Protein AF-A0A2V7V0M0-F1 (afdb_monomer)

Sequence (83 aa):
MNRKLIRPDLAEVKEQFHGTAKMYRQRKPIPPEQTSAESFYYLKQMSNKTRMVIVLKDGEEIRGTIEWYDKSALKVHRASDPN

Radius of gyration: 24.84 Å; Cα contacts (8 Å, |Δi|>4): 58; chains: 1; bounding box: 35×59×54 Å

Foldseek 3Di:
DDDDDDDDDVVVVVVVPPVPVVPPPPPPPDQPPCPCVVVVVLVVQQVVQP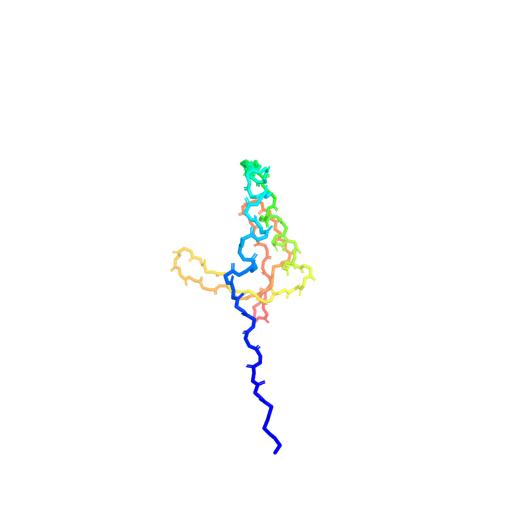WDWDQDPVRDTDTAGFPDDDPPDTDGDGPPDDD

Structure (mmCIF, N/CA/C/O backbone):
data_AF-A0A2V7V0M0-F1
#
_entry.id   AF-A0A2V7V0M0-F1
#
loop_
_atom_site.group_PDB
_atom_site.id
_atom_site.type_symbol
_atom_site.label_atom_id
_atom_site.label_alt_id
_atom_site.label_comp_id
_atom_site.label_asym_id
_atom_site.label_entity_id
_atom_site.label_seq_id
_atom_site.pdbx_PDB_ins_code
_atom_site.Cartn_x
_atom_site.Cartn_y
_atom_site.Cartn_z
_atom_site.occupancy
_atom_site.B_iso_or_equiv
_atom_site.auth_seq_id
_atom_site.auth_comp_id
_atom_site.auth_asym_id
_atom_site.auth_atom_id
_atom_site.pdbx_PDB_model_num
ATOM 1 N N . MET A 1 1 ? -2.670 -51.822 28.147 1.00 42.28 1 MET A N 1
ATOM 2 C CA . MET A 1 1 ? -2.582 -50.618 29.006 1.00 42.28 1 MET A CA 1
ATOM 3 C C . MET A 1 1 ? -3.583 -49.599 28.466 1.00 42.28 1 MET A C 1
ATOM 5 O O . MET A 1 1 ? -3.268 -48.878 27.531 1.00 42.28 1 MET A O 1
ATOM 9 N N . ASN A 1 2 ? -4.820 -49.611 28.973 1.00 42.66 2 ASN A N 1
ATOM 10 C CA . ASN A 1 2 ? -5.933 -48.831 28.414 1.00 42.66 2 ASN A CA 1
ATOM 11 C C . ASN A 1 2 ? -6.103 -47.533 29.208 1.00 42.66 2 ASN A C 1
ATOM 13 O O . ASN A 1 2 ? -6.557 -47.568 30.350 1.00 42.66 2 ASN A O 1
ATOM 17 N N . ARG A 1 3 ? -5.745 -46.388 28.620 1.00 58.16 3 ARG A N 1
ATOM 18 C CA . ARG A 1 3 ? -5.985 -45.072 29.228 1.00 58.16 3 ARG A CA 1
ATOM 19 C C . ARG A 1 3 ? -7.357 -44.585 28.763 1.00 58.16 3 ARG A C 1
ATOM 21 O O . ARG A 1 3 ? -7.498 -44.129 27.634 1.00 58.16 3 ARG A O 1
ATOM 28 N N . LYS A 1 4 ? -8.385 -44.746 29.602 1.00 58.84 4 LYS A N 1
ATOM 29 C CA . LYS A 1 4 ? -9.714 -44.177 29.332 1.00 58.84 4 LYS A CA 1
ATOM 30 C C . LYS A 1 4 ? -9.624 -42.651 29.416 1.00 58.84 4 LYS A C 1
ATOM 32 O O . LYS A 1 4 ? -9.044 -42.117 30.358 1.00 58.84 4 LYS A O 1
ATOM 37 N N . LEU A 1 5 ? -10.186 -41.970 28.420 1.00 61.91 5 LEU A N 1
ATOM 38 C CA . LEU A 1 5 ? -10.302 -40.516 28.381 1.00 61.91 5 LEU A CA 1
ATOM 39 C C . LEU A 1 5 ? -11.267 -40.079 29.496 1.00 61.91 5 LEU A C 1
ATOM 41 O O . LEU A 1 5 ? -12.448 -40.424 29.448 1.00 61.91 5 LEU A O 1
ATOM 45 N N . ILE A 1 6 ? -10.774 -39.365 30.507 1.00 66.94 6 ILE A N 1
ATOM 46 C CA . ILE A 1 6 ? -11.625 -38.770 31.543 1.00 66.94 6 ILE A CA 1
ATOM 47 C C . ILE A 1 6 ? -12.357 -37.599 30.885 1.00 66.94 6 ILE A C 1
ATOM 49 O O . ILE A 1 6 ? -11.714 -36.668 30.404 1.00 66.94 6 ILE A O 1
ATOM 53 N N . ARG A 1 7 ? -13.689 -37.663 30.818 1.00 60.28 7 ARG A N 1
ATOM 54 C CA . ARG A 1 7 ? -14.542 -36.536 30.425 1.00 60.28 7 ARG A CA 1
ATOM 55 C C . ARG A 1 7 ? -15.160 -35.979 31.705 1.00 60.28 7 ARG A C 1
ATOM 57 O O . ARG A 1 7 ? -16.091 -36.605 32.206 1.00 60.28 7 ARG A O 1
ATOM 64 N N . PRO A 1 8 ? -14.633 -34.881 32.270 1.00 64.81 8 PRO A N 1
ATOM 65 C CA . PRO A 1 8 ? -15.346 -34.164 33.317 1.00 64.81 8 PRO A CA 1
ATOM 66 C C . PRO A 1 8 ? -16.722 -33.767 32.777 1.00 64.81 8 PRO A C 1
ATOM 68 O O . PRO A 1 8 ? -16.829 -33.370 31.611 1.00 64.81 8 PRO A O 1
ATOM 71 N N . ASP A 1 9 ? -17.763 -33.916 33.590 1.00 59.03 9 ASP A N 1
ATOM 72 C CA . ASP A 1 9 ? -19.107 -33.510 33.203 1.00 59.03 9 ASP A CA 1
ATOM 73 C C . ASP A 1 9 ? -19.135 -31.985 33.015 1.00 59.03 9 ASP A C 1
ATOM 75 O O . ASP A 1 9 ? -18.851 -31.213 33.932 1.00 59.03 9 ASP A O 1
ATOM 79 N N . LEU A 1 10 ? -19.428 -31.530 31.793 1.00 58.69 10 LEU A N 1
ATOM 80 C CA . LEU A 1 10 ? -19.469 -30.101 31.467 1.00 58.69 10 LEU A CA 1
ATOM 81 C C . LEU A 1 10 ? -20.624 -29.370 32.173 1.00 58.69 10 LEU A C 1
ATOM 83 O O . LEU A 1 10 ? -20.649 -28.135 32.162 1.00 58.69 10 LEU A O 1
ATOM 87 N N . ALA A 1 11 ? -21.570 -30.100 32.771 1.00 59.69 11 ALA A N 1
ATOM 88 C CA . ALA A 1 11 ? -22.681 -29.518 33.512 1.00 59.69 11 ALA A CA 1
ATOM 89 C C . ALA A 1 11 ? -22.217 -28.789 34.788 1.00 59.69 11 ALA A C 1
ATOM 91 O O . ALA A 1 11 ? -22.629 -27.649 35.005 1.00 59.69 11 ALA A O 1
ATOM 92 N N . GLU A 1 12 ? -21.295 -29.375 35.562 1.00 58.97 12 GLU A N 1
ATOM 93 C CA . GLU A 1 12 ? -20.797 -28.785 36.818 1.00 58.97 12 GLU A CA 1
ATOM 94 C C . GLU A 1 12 ? -19.977 -27.510 36.576 1.00 58.97 12 GLU A C 1
ATOM 96 O O . GLU A 1 12 ? -20.113 -26.516 37.292 1.00 58.97 12 GLU A O 1
ATOM 101 N N . VAL A 1 13 ? -19.178 -27.485 35.502 1.00 58.97 13 VAL A N 1
ATOM 102 C CA . VAL A 1 13 ? -18.389 -26.298 35.134 1.00 58.97 13 VAL A CA 1
ATOM 103 C C . VAL A 1 13 ? -19.316 -25.134 34.785 1.00 58.97 13 VAL A C 1
ATOM 105 O O . VAL A 1 13 ? -19.049 -23.994 35.152 1.00 58.97 13 VAL A O 1
ATOM 108 N N . LYS A 1 14 ? -20.437 -25.397 34.108 1.00 56.16 14 LYS A N 1
ATOM 109 C CA . LYS A 1 14 ? -21.359 -24.345 33.669 1.00 56.16 14 LYS A CA 1
ATOM 110 C C . LYS A 1 14 ? -22.062 -23.651 34.844 1.00 56.16 14 LYS A C 1
ATOM 112 O O . LYS A 1 14 ? -22.271 -22.439 34.780 1.00 56.16 14 LYS A O 1
ATOM 117 N N . GLU A 1 15 ? -22.370 -24.368 35.924 1.00 58.59 15 GLU A N 1
ATOM 118 C CA . GLU A 1 15 ? -23.009 -23.784 37.112 1.00 58.59 15 GLU A CA 1
ATOM 119 C C . GLU A 1 15 ? -22.097 -22.804 37.862 1.00 58.59 15 GLU A C 1
ATOM 121 O O . GLU A 1 15 ? -22.553 -21.743 38.296 1.00 58.59 15 GLU A O 1
ATOM 126 N N . GLN A 1 16 ? -20.791 -23.078 37.921 1.00 54.25 16 GLN A N 1
ATOM 127 C CA . GLN A 1 16 ? -19.833 -22.236 38.643 1.00 54.25 16 GLN A CA 1
ATOM 128 C C . GLN A 1 16 ? -19.606 -20.861 37.978 1.00 54.25 16 GLN A C 1
ATOM 130 O O . GLN A 1 16 ? -19.256 -19.890 38.650 1.00 54.25 16 GLN A O 1
ATOM 135 N N . PHE A 1 17 ? -19.874 -20.735 36.672 1.00 54.19 17 PHE A N 1
ATOM 136 C CA . PHE A 1 17 ? -19.748 -19.476 35.920 1.00 54.19 17 PHE A CA 1
ATOM 137 C C . PHE A 1 17 ? -21.054 -18.669 35.807 1.00 54.19 17 PHE A C 1
ATOM 139 O O . PHE A 1 17 ? -21.045 -17.540 35.306 1.00 54.19 17 PHE A O 1
ATOM 146 N N . HIS A 1 18 ? -22.189 -19.189 36.283 1.00 53.56 18 HIS A N 1
ATOM 147 C CA . HIS A 1 18 ? -23.475 -18.484 36.192 1.00 53.56 18 HIS A CA 1
ATOM 148 C C . HIS A 1 18 ? -23.646 -17.354 37.229 1.00 53.56 18 HIS A C 1
ATOM 150 O O . HIS A 1 18 ? -24.491 -16.477 37.034 1.00 53.56 18 HIS A O 1
ATOM 156 N N . GLY A 1 19 ? -22.816 -17.305 38.278 1.00 49.09 19 GLY A N 1
ATOM 157 C CA . GLY A 1 19 ? -22.854 -16.252 39.305 1.00 49.09 19 GLY A CA 1
ATOM 158 C C . GLY A 1 19 ? -22.232 -14.909 38.894 1.00 49.09 19 GLY A C 1
ATOM 159 O O . GLY A 1 19 ? -22.561 -13.878 39.474 1.00 49.09 19 GLY A O 1
ATOM 160 N N . THR A 1 20 ? -21.369 -14.881 37.873 1.00 51.72 20 THR A N 1
ATOM 161 C CA . THR A 1 20 ? -20.588 -13.684 37.486 1.00 51.72 20 THR A CA 1
ATOM 162 C C . THR A 1 20 ? -20.909 -13.161 36.080 1.00 51.72 20 THR A C 1
ATOM 164 O O . THR A 1 20 ? -20.559 -12.030 35.733 1.00 51.72 20 THR A O 1
ATOM 167 N N . ALA A 1 21 ? -21.660 -13.924 35.277 1.00 51.16 21 ALA A N 1
ATOM 168 C CA . ALA A 1 21 ? -21.978 -13.595 33.883 1.00 51.16 21 ALA A CA 1
ATOM 169 C C . ALA A 1 21 ? -22.898 -12.368 33.690 1.00 51.16 21 ALA A C 1
ATOM 171 O O . ALA A 1 21 ? -23.065 -11.894 32.563 1.00 51.16 21 ALA A O 1
ATOM 172 N N . LYS A 1 22 ? -23.496 -11.822 34.760 1.00 50.00 22 LYS A N 1
ATOM 173 C CA . LYS A 1 22 ? -24.343 -10.617 34.676 1.00 50.00 22 LYS A CA 1
ATOM 174 C C . LYS A 1 22 ? -23.562 -9.298 34.715 1.00 50.00 22 LYS A C 1
ATOM 176 O O . LYS A 1 22 ? -24.106 -8.294 34.269 1.00 50.00 22 LYS A O 1
ATOM 181 N N . MET A 1 23 ? -22.307 -9.281 35.180 1.00 48.59 23 MET A N 1
ATOM 182 C CA . MET A 1 23 ? -21.565 -8.023 35.390 1.00 48.59 23 MET A CA 1
ATOM 183 C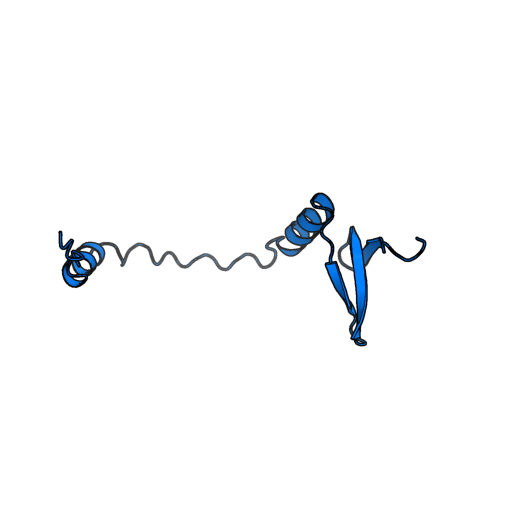 C . MET A 1 23 ? -20.636 -7.631 34.225 1.00 48.59 23 MET A C 1
ATOM 185 O O . MET A 1 23 ? -20.272 -6.467 34.093 1.00 48.59 23 MET A O 1
ATOM 189 N N . TYR A 1 24 ? -20.316 -8.567 33.323 1.00 48.12 24 TYR A N 1
ATOM 190 C CA . TYR A 1 24 ? -19.391 -8.338 32.201 1.00 48.12 24 TYR A CA 1
ATOM 191 C C . TYR A 1 24 ? -20.061 -8.183 30.832 1.00 48.12 24 TYR A C 1
ATOM 193 O O . TYR A 1 24 ? -19.381 -8.161 29.809 1.00 48.12 24 TYR A O 1
ATOM 201 N N . ARG A 1 25 ? -21.378 -7.939 30.780 1.00 53.00 25 ARG A N 1
ATOM 202 C CA . ARG A 1 25 ? -21.983 -7.265 29.615 1.00 53.00 25 ARG A CA 1
ATOM 203 C C . ARG A 1 25 ? -21.690 -5.761 29.665 1.00 53.00 25 ARG A C 1
ATOM 205 O O . ARG A 1 25 ? -22.575 -4.936 29.465 1.00 53.00 25 ARG A O 1
ATOM 212 N N . GLN A 1 26 ? -20.433 -5.411 29.931 1.00 59.41 26 GLN A N 1
ATOM 213 C CA . GLN A 1 26 ? -19.875 -4.132 29.527 1.00 59.41 26 GLN A CA 1
ATOM 214 C C . GLN A 1 26 ? -20.074 -4.093 28.014 1.00 59.41 26 GLN A C 1
ATOM 216 O O . GLN A 1 26 ? -19.446 -4.855 27.276 1.00 59.41 26 GLN A O 1
ATOM 221 N N . ARG A 1 27 ? -21.062 -3.313 27.563 1.00 60.31 27 ARG A N 1
ATOM 222 C CA . ARG A 1 27 ? -21.298 -3.073 26.141 1.00 60.31 27 ARG A CA 1
ATOM 223 C C . ARG A 1 27 ? -19.955 -2.605 25.608 1.00 60.31 27 ARG A C 1
ATOM 225 O O . ARG A 1 27 ? -19.482 -1.559 26.044 1.00 60.31 27 ARG A O 1
ATOM 232 N N . LYS A 1 28 ? -19.312 -3.416 24.760 1.00 63.03 28 LYS A N 1
ATOM 233 C CA . LYS A 1 28 ? -18.073 -2.999 24.106 1.00 63.03 28 LYS A CA 1
ATOM 234 C C . LYS A 1 28 ? -18.379 -1.625 23.509 1.00 63.03 28 LYS A C 1
ATOM 236 O O . LYS A 1 28 ? -19.373 -1.537 22.778 1.00 63.03 28 LYS A O 1
ATOM 241 N N . PRO A 1 29 ? -17.648 -0.565 23.898 1.00 70.38 29 PRO A N 1
ATOM 242 C CA . PRO A 1 29 ? -17.890 0.750 23.338 1.00 70.38 29 PRO A CA 1
ATOM 243 C C . PRO A 1 29 ? -17.854 0.606 21.821 1.00 70.38 29 PRO A C 1
ATOM 245 O O . PRO A 1 29 ? -17.053 -0.173 21.293 1.00 70.38 29 PRO A O 1
ATOM 248 N N . ILE A 1 30 ? -18.789 1.277 21.148 1.00 71.00 30 ILE A N 1
ATOM 249 C CA . ILE A 1 30 ? -18.838 1.288 19.688 1.00 71.00 30 ILE A CA 1
ATOM 250 C C . ILE A 1 30 ? -17.430 1.691 19.237 1.00 71.00 30 ILE A C 1
ATOM 252 O O . ILE A 1 30 ? -16.940 2.716 19.723 1.00 71.00 30 ILE A O 1
ATOM 256 N N . PRO A 1 31 ? -16.741 0.868 18.421 1.00 70.88 31 PRO A N 1
ATOM 257 C CA . PRO A 1 31 ? -15.413 1.215 17.956 1.00 70.88 31 PRO A CA 1
ATOM 258 C C . PRO A 1 31 ? -15.459 2.622 17.361 1.00 70.88 31 PRO A C 1
ATOM 260 O O . PRO A 1 31 ? -16.427 2.937 16.662 1.00 70.88 31 PRO A O 1
ATOM 263 N N . PRO A 1 32 ? -14.472 3.479 17.665 1.00 75.12 32 PRO A N 1
ATOM 264 C CA . PRO A 1 32 ? -14.429 4.805 17.073 1.00 75.12 32 PRO A CA 1
ATOM 265 C C . PRO A 1 32 ? -14.502 4.671 15.553 1.00 75.12 32 PRO A C 1
ATOM 267 O O . PRO A 1 32 ? -13.939 3.735 14.987 1.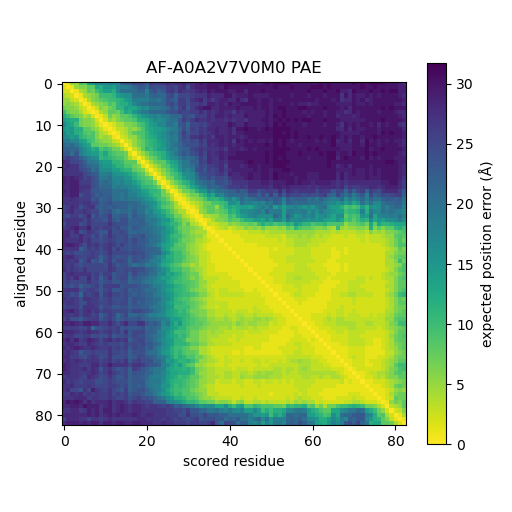00 75.12 32 PRO A O 1
ATOM 270 N N . GLU A 1 33 ? -15.185 5.608 14.895 1.00 70.06 33 GLU A N 1
ATOM 271 C CA . GLU A 1 33 ? -15.337 5.599 13.433 1.00 70.06 33 GLU A CA 1
ATOM 272 C C . GLU A 1 3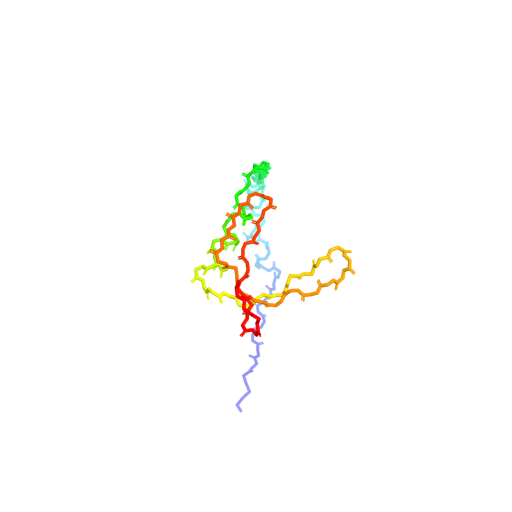3 ? -13.970 5.529 12.726 1.00 70.06 33 GLU A C 1
ATOM 274 O O . GLU A 1 33 ? -13.820 4.879 11.694 1.00 70.06 33 GLU A O 1
ATOM 279 N N . GLN A 1 34 ? -12.937 6.106 13.351 1.00 76.12 34 GLN A N 1
ATOM 280 C CA . GLN A 1 34 ? -11.543 5.974 12.942 1.00 76.12 34 GLN A CA 1
ATOM 281 C C . GLN A 1 34 ? -10.785 5.035 13.887 1.00 76.12 34 GLN A C 1
ATOM 283 O O . GLN A 1 34 ? -10.415 5.403 15.000 1.00 76.12 34 GLN A O 1
ATOM 288 N N . THR A 1 35 ? -10.521 3.813 13.424 1.00 83.00 35 THR A N 1
ATOM 289 C CA . THR A 1 35 ? -9.745 2.801 14.167 1.00 83.00 35 THR A CA 1
ATOM 290 C C . THR A 1 35 ? -8.271 2.734 13.750 1.00 83.00 35 THR A C 1
ATOM 292 O O . THR A 1 35 ? -7.518 1.930 14.297 1.00 83.00 35 THR A O 1
ATOM 295 N N . SER A 1 36 ? -7.849 3.533 12.760 1.00 86.50 36 SER A N 1
ATOM 296 C CA . SER A 1 36 ? -6.514 3.500 12.126 1.00 86.50 36 SER A CA 1
ATOM 297 C C . SER A 1 36 ? -6.086 2.130 11.573 1.00 86.50 36 SER A C 1
ATOM 299 O O . SER A 1 36 ? -4.937 1.963 11.162 1.00 86.50 36 SER A O 1
ATOM 301 N N . ALA A 1 37 ? -6.992 1.146 11.533 1.00 88.44 37 ALA A N 1
ATOM 302 C CA . ALA A 1 37 ? -6.697 -0.236 11.161 1.00 88.44 37 ALA A CA 1
ATOM 303 C C . ALA A 1 37 ? -6.115 -0.352 9.745 1.00 88.44 37 ALA A C 1
ATOM 305 O O . ALA A 1 37 ? -5.205 -1.145 9.519 1.00 88.44 37 ALA A O 1
ATOM 306 N N . GLU A 1 38 ? -6.597 0.477 8.820 1.00 90.44 38 GLU A N 1
ATOM 307 C CA . GLU A 1 38 ? -6.092 0.557 7.451 1.00 90.44 38 GLU A CA 1
ATOM 308 C C . GLU A 1 38 ? -4.628 1.016 7.408 1.00 90.44 38 GLU A C 1
ATOM 310 O O . GLU A 1 38 ? -3.775 0.328 6.847 1.00 90.44 38 GLU A O 1
ATOM 315 N N . SER A 1 39 ? -4.305 2.118 8.089 1.00 92.56 39 SER A N 1
ATOM 316 C CA . SER A 1 39 ? -2.931 2.620 8.182 1.00 92.56 39 SER A CA 1
ATOM 317 C C . SER A 1 39 ? -1.995 1.579 8.799 1.00 92.56 39 SER A C 1
ATOM 319 O O . SER A 1 39 ? -0.911 1.328 8.274 1.00 92.56 39 SER A O 1
ATOM 321 N N . PHE A 1 40 ? -2.420 0.916 9.881 1.00 93.50 40 PHE A N 1
ATOM 322 C CA . PHE A 1 40 ? -1.632 -0.149 10.509 1.00 93.50 40 PHE A CA 1
ATOM 323 C C . PHE A 1 40 ? -1.425 -1.349 9.586 1.00 93.50 40 PHE A C 1
ATOM 325 O O . PHE A 1 40 ? -0.337 -1.929 9.573 1.00 93.50 40 PHE A O 1
ATOM 332 N N . TYR A 1 41 ? -2.444 -1.720 8.811 1.00 94.81 41 TYR A N 1
ATOM 333 C CA . TYR A 1 41 ? -2.342 -2.800 7.841 1.00 94.81 41 TYR A CA 1
ATOM 334 C C . TYR A 1 41 ? -1.269 -2.489 6.795 1.00 94.81 41 TYR A C 1
ATOM 336 O O . TYR A 1 41 ? -0.326 -3.268 6.658 1.00 94.81 41 TYR A O 1
ATOM 344 N N . TYR A 1 42 ? -1.340 -1.334 6.126 1.00 95.56 42 TYR A N 1
ATOM 345 C CA . TYR A 1 42 ? -0.366 -0.976 5.090 1.00 95.56 42 TYR A CA 1
ATOM 346 C C . TYR A 1 42 ? 1.052 -0.827 5.634 1.00 95.56 42 TYR A C 1
ATOM 348 O O . TYR A 1 42 ? 1.977 -1.398 5.058 1.00 95.56 42 TYR A O 1
ATOM 356 N N . LEU A 1 43 ? 1.228 -0.157 6.777 1.00 95.62 43 LEU A N 1
ATOM 357 C CA . LEU A 1 43 ? 2.542 -0.028 7.417 1.00 95.62 43 LEU A CA 1
ATOM 358 C C . LEU A 1 43 ? 3.166 -1.396 7.715 1.00 95.62 43 LEU A C 1
ATOM 360 O O . LEU A 1 43 ? 4.357 -1.605 7.474 1.00 95.62 43 LEU A O 1
ATOM 364 N N . LYS A 1 44 ? 2.361 -2.359 8.180 1.00 96.69 44 LYS A N 1
ATOM 365 C CA . LYS A 1 44 ? 2.827 -3.726 8.431 1.00 96.69 44 LYS A CA 1
ATOM 366 C C . LYS A 1 44 ? 3.245 -4.434 7.141 1.00 96.69 44 LYS A C 1
ATOM 368 O O . LYS A 1 44 ? 4.276 -5.104 7.137 1.00 96.69 44 LYS A O 1
ATOM 373 N N . GLN A 1 45 ? 2.485 -4.282 6.054 1.00 96.62 45 GLN A N 1
ATOM 374 C CA . GLN A 1 45 ? 2.834 -4.912 4.775 1.00 96.62 45 GLN A CA 1
ATOM 375 C C . GLN A 1 45 ? 4.095 -4.311 4.145 1.00 96.62 45 GLN A C 1
ATOM 377 O O . GLN A 1 45 ? 4.920 -5.063 3.627 1.00 96.62 45 GLN A O 1
ATOM 382 N N . MET A 1 46 ? 4.291 -2.994 4.249 1.00 96.19 46 MET A N 1
ATOM 383 C CA . MET A 1 46 ? 5.524 -2.335 3.800 1.00 96.19 46 MET A CA 1
ATOM 384 C C . MET A 1 46 ? 6.740 -2.787 4.604 1.00 96.19 46 MET A C 1
ATOM 386 O O . MET A 1 46 ? 7.755 -3.169 4.027 1.00 96.19 46 MET A O 1
ATOM 390 N N . SER A 1 47 ? 6.635 -2.775 5.940 1.00 96.12 47 SER A N 1
ATOM 391 C CA . SER A 1 47 ? 7.736 -3.149 6.835 1.00 96.12 47 SER A CA 1
ATOM 392 C C . SER A 1 47 ? 8.195 -4.588 6.596 1.00 96.12 47 SER A C 1
ATOM 394 O O . SER A 1 47 ? 9.394 -4.849 6.519 1.00 96.12 47 SER A O 1
ATOM 396 N N . ASN A 1 48 ? 7.246 -5.503 6.386 1.00 97.12 48 ASN A N 1
ATOM 397 C CA . ASN A 1 48 ? 7.531 -6.904 6.084 1.00 97.12 48 ASN A CA 1
ATOM 398 C C . ASN A 1 48 ? 7.896 -7.159 4.615 1.00 97.12 48 ASN A C 1
ATOM 400 O O . ASN A 1 48 ? 8.205 -8.296 4.259 1.00 97.12 48 ASN A O 1
ATOM 404 N N . LYS A 1 49 ? 7.824 -6.137 3.751 1.00 95.06 49 LYS A N 1
ATOM 405 C CA . LYS A 1 49 ? 7.937 -6.266 2.292 1.00 95.06 49 LYS A CA 1
ATOM 406 C C . LYS A 1 49 ? 7.050 -7.386 1.732 1.00 95.06 49 LYS A C 1
ATOM 408 O O . LYS A 1 49 ? 7.453 -8.136 0.840 1.00 95.06 49 LYS A O 1
ATOM 413 N N . THR A 1 50 ? 5.837 -7.512 2.266 1.00 96.19 50 THR A N 1
ATOM 414 C CA . THR A 1 50 ? 4.917 -8.597 1.919 1.00 96.19 50 THR A CA 1
ATOM 415 C C . THR A 1 50 ? 4.588 -8.555 0.430 1.00 96.19 50 THR A C 1
ATOM 417 O O . THR A 1 50 ? 4.216 -7.510 -0.104 1.00 96.19 50 THR A O 1
ATOM 420 N N . ARG A 1 51 ? 4.707 -9.701 -0.248 1.00 94.94 51 ARG A N 1
ATOM 421 C CA . ARG A 1 51 ? 4.254 -9.851 -1.635 1.00 94.94 51 ARG A CA 1
ATOM 422 C C . ARG A 1 51 ? 2.731 -9.878 -1.666 1.00 94.94 51 ARG A C 1
ATOM 424 O O . ARG A 1 51 ? 2.117 -10.720 -1.013 1.00 94.94 51 ARG A O 1
ATOM 431 N N . MET A 1 52 ? 2.139 -8.969 -2.425 1.00 94.50 52 MET A N 1
ATOM 432 C CA . MET A 1 52 ? 0.697 -8.786 -2.539 1.00 94.50 52 MET A CA 1
ATOM 433 C C . MET A 1 52 ? 0.246 -8.853 -3.998 1.00 94.50 52 MET A C 1
ATOM 435 O O . MET A 1 52 ? 1.022 -8.590 -4.919 1.00 94.50 52 MET A O 1
ATOM 439 N N . VAL A 1 53 ? -1.029 -9.194 -4.185 1.00 95.62 53 VAL A N 1
ATOM 440 C CA . VAL A 1 53 ? -1.758 -9.058 -5.451 1.00 95.62 53 VAL A CA 1
ATOM 441 C C . VAL A 1 53 ? -2.834 -8.001 -5.218 1.00 95.62 53 VAL A C 1
ATOM 443 O O . VAL A 1 53 ? -3.657 -8.151 -4.315 1.00 95.62 53 VAL A O 1
ATOM 446 N N . ILE A 1 54 ? -2.795 -6.919 -5.987 1.00 93.94 54 ILE A N 1
ATOM 447 C CA . ILE A 1 54 ? -3.766 -5.826 -5.941 1.00 93.94 54 ILE A CA 1
ATOM 448 C C . ILE A 1 54 ? -4.662 -5.979 -7.162 1.00 93.94 54 ILE A C 1
ATOM 450 O O . ILE A 1 54 ? -4.184 -5.875 -8.288 1.00 93.94 54 ILE A O 1
ATOM 454 N N . VAL A 1 55 ? -5.943 -6.244 -6.924 1.00 96.00 55 VAL A N 1
ATOM 455 C CA . VAL A 1 55 ? -6.948 -6.397 -7.978 1.00 96.00 55 VAL A CA 1
ATOM 456 C C . VAL A 1 55 ? -7.625 -5.047 -8.195 1.00 96.00 55 VAL A C 1
ATOM 458 O O . VAL A 1 55 ? -8.224 -4.493 -7.269 1.00 96.00 55 VAL A O 1
ATOM 461 N N . LEU A 1 56 ? -7.495 -4.500 -9.399 1.00 95.44 56 LEU A N 1
ATOM 462 C CA . LEU A 1 56 ? -8.143 -3.259 -9.804 1.00 95.44 56 LEU A CA 1
ATOM 463 C C . LEU A 1 56 ? -9.618 -3.498 -10.156 1.00 95.44 56 LEU A C 1
ATOM 465 O O . LEU A 1 56 ? -10.090 -4.627 -10.282 1.00 95.44 56 LEU A O 1
ATOM 469 N N . LYS A 1 57 ? -10.384 -2.410 -10.290 1.00 96.44 57 LYS A N 1
ATOM 470 C CA . LYS A 1 57 ? -11.838 -2.478 -10.535 1.00 96.44 57 LYS A CA 1
ATOM 471 C C . LYS A 1 57 ? -12.204 -3.089 -11.890 1.00 96.44 57 LYS A C 1
ATOM 473 O O . LYS A 1 57 ? -13.309 -3.597 -12.037 1.00 96.44 57 LYS A O 1
ATOM 478 N N . ASP A 1 58 ? -11.303 -3.007 -12.859 1.00 96.94 58 ASP A N 1
ATOM 479 C CA . ASP A 1 58 ? -11.406 -3.626 -14.184 1.00 96.94 58 ASP A CA 1
ATOM 480 C C . ASP A 1 58 ? -10.964 -5.101 -14.195 1.00 96.94 58 ASP A C 1
ATOM 482 O O . ASP A 1 58 ? -11.115 -5.777 -15.211 1.00 96.94 58 ASP A O 1
ATOM 486 N N . GLY A 1 59 ? -10.473 -5.615 -13.063 1.00 96.94 59 GLY A N 1
ATOM 487 C CA . GLY A 1 59 ? -9.974 -6.978 -12.915 1.00 96.94 59 GLY A CA 1
ATOM 488 C C . GLY A 1 59 ? -8.478 -7.139 -13.189 1.00 96.94 59 GLY A C 1
ATOM 489 O O . GLY A 1 59 ? -7.987 -8.262 -13.086 1.00 96.94 59 GLY A O 1
ATOM 490 N N . GLU A 1 60 ? -7.737 -6.069 -13.507 1.00 95.81 60 GLU A N 1
ATOM 491 C CA . GLU A 1 60 ? -6.279 -6.152 -13.648 1.00 95.81 60 GLU A CA 1
ATOM 492 C C . GLU A 1 60 ? -5.625 -6.543 -12.312 1.00 95.81 60 GLU A C 1
ATOM 494 O O . GLU A 1 60 ? -5.970 -6.022 -11.248 1.00 95.81 60 GLU A O 1
ATOM 499 N N . GLU A 1 61 ? -4.646 -7.449 -12.364 1.00 95.31 61 GLU A N 1
ATOM 500 C CA . GLU A 1 61 ? -3.855 -7.853 -11.204 1.00 95.31 61 GLU A CA 1
ATOM 501 C C . GLU A 1 61 ? -2.460 -7.224 -11.220 1.00 95.31 61 GLU A C 1
ATOM 503 O O . GLU A 1 61 ? -1.619 -7.546 -12.060 1.00 95.31 61 GLU A O 1
ATOM 508 N N . ILE A 1 62 ? -2.159 -6.420 -10.204 1.00 93.06 62 ILE A N 1
ATOM 509 C CA . ILE A 1 62 ? -0.814 -5.905 -9.953 1.00 93.06 62 ILE A CA 1
ATOM 510 C C . ILE A 1 62 ? -0.146 -6.760 -8.881 1.00 93.06 62 ILE A C 1
ATOM 512 O O . ILE A 1 62 ? -0.613 -6.831 -7.745 1.00 93.06 62 ILE A O 1
ATOM 516 N N . ARG A 1 63 ? 0.985 -7.384 -9.217 1.00 94.56 63 ARG A N 1
ATOM 517 C CA . ARG A 1 63 ? 1.752 -8.235 -8.296 1.00 94.56 63 ARG A CA 1
ATOM 518 C C . ARG A 1 63 ? 3.037 -7.537 -7.877 1.00 94.56 63 ARG A C 1
ATOM 520 O O . ARG A 1 63 ? 3.847 -7.165 -8.722 1.00 94.56 63 ARG A O 1
ATOM 527 N N . GLY A 1 64 ? 3.248 -7.380 -6.574 1.00 94.44 64 GLY A N 1
ATOM 528 C CA . GLY A 1 64 ? 4.419 -6.662 -6.080 1.00 94.44 64 GLY A CA 1
ATOM 529 C C . GLY A 1 64 ? 4.435 -6.455 -4.574 1.00 94.44 64 GLY A C 1
ATOM 530 O O . GLY A 1 64 ? 3.697 -7.101 -3.831 1.00 94.44 64 GLY A O 1
ATOM 531 N N . THR A 1 65 ? 5.290 -5.543 -4.130 1.00 95.88 65 THR A N 1
ATOM 532 C CA . THR A 1 65 ? 5.389 -5.115 -2.730 1.00 95.88 65 THR A CA 1
ATOM 533 C C . THR A 1 65 ? 5.032 -3.637 -2.628 1.00 95.88 65 THR A C 1
ATOM 535 O O . THR A 1 65 ? 5.425 -2.842 -3.479 1.00 95.88 65 THR A O 1
ATOM 538 N N . ILE A 1 66 ? 4.294 -3.255 -1.585 1.00 95.94 66 ILE A N 1
ATOM 539 C CA . ILE A 1 66 ? 3.961 -1.850 -1.324 1.00 95.94 66 ILE A CA 1
ATOM 540 C C . ILE A 1 66 ? 5.195 -1.147 -0.742 1.00 95.94 66 ILE A C 1
ATOM 542 O O . ILE A 1 66 ? 5.726 -1.582 0.279 1.00 95.94 66 ILE A O 1
ATOM 546 N N . GLU A 1 67 ? 5.631 -0.059 -1.375 1.00 95.31 67 GLU A N 1
ATOM 547 C CA . GLU A 1 67 ? 6.736 0.786 -0.898 1.00 95.31 67 GLU A CA 1
ATOM 548 C C . GLU A 1 67 ? 6.246 2.023 -0.143 1.00 95.31 67 GLU A C 1
ATOM 550 O O . GLU A 1 67 ? 6.912 2.494 0.775 1.00 95.31 67 GLU A O 1
ATOM 555 N N . TRP A 1 68 ? 5.092 2.562 -0.544 1.00 94.00 68 TRP A N 1
ATOM 556 C CA . TRP A 1 68 ? 4.515 3.768 0.041 1.00 94.00 68 TRP A CA 1
ATOM 557 C C . TRP A 1 68 ? 2.986 3.762 -0.057 1.00 94.00 68 TRP A C 1
ATOM 559 O O . TRP A 1 68 ? 2.416 3.153 -0.964 1.00 94.00 68 TRP A O 1
ATOM 569 N N . TYR A 1 69 ? 2.340 4.437 0.891 1.00 94.50 69 TYR A N 1
ATOM 570 C CA . TYR A 1 69 ? 0.890 4.562 1.029 1.00 94.50 69 TYR A CA 1
ATOM 571 C C . TYR A 1 69 ? 0.550 5.999 1.374 1.00 94.50 69 TYR A C 1
ATOM 573 O O . TYR A 1 69 ? 1.174 6.606 2.246 1.00 94.50 69 TYR A O 1
ATOM 581 N N . ASP A 1 70 ? -0.503 6.468 0.732 1.00 94.25 70 ASP A N 1
ATOM 582 C CA . ASP A 1 70 ? -1.270 7.641 1.097 1.00 94.25 70 ASP A CA 1
ATOM 583 C C . ASP A 1 70 ? -2.753 7.299 0.973 1.00 94.25 70 ASP A C 1
ATOM 585 O O . ASP A 1 70 ? -3.133 6.272 0.409 1.00 94.25 70 ASP A O 1
ATOM 589 N N . LYS A 1 71 ? -3.614 8.171 1.484 1.00 88.62 71 LYS A N 1
ATOM 590 C CA . LYS A 1 71 ? -5.056 7.949 1.594 1.00 88.62 71 LYS A CA 1
ATOM 591 C C . LYS A 1 71 ? -5.722 7.534 0.275 1.00 88.62 71 LYS A C 1
ATOM 593 O O . LYS A 1 71 ? -6.739 6.851 0.300 1.00 88.62 71 LYS A O 1
ATOM 598 N N . SER A 1 72 ? -5.186 7.963 -0.866 1.00 91.75 72 SER A N 1
ATOM 599 C CA . SER A 1 72 ? -5.739 7.667 -2.193 1.00 91.75 72 SER A CA 1
ATOM 600 C C . SER A 1 72 ? -4.754 7.002 -3.152 1.00 91.75 72 SER A C 1
ATOM 602 O O . SER A 1 72 ? -5.068 6.876 -4.335 1.00 91.75 72 SER A O 1
ATOM 604 N N . ALA A 1 73 ? -3.561 6.617 -2.693 1.00 93.75 73 ALA A N 1
ATOM 605 C CA . ALA A 1 73 ? -2.516 6.112 -3.576 1.00 93.75 73 ALA A CA 1
ATOM 606 C C . ALA A 1 73 ? -1.621 5.072 -2.895 1.00 93.75 73 ALA A C 1
ATOM 608 O O . ALA A 1 73 ? -1.299 5.163 -1.712 1.00 93.75 73 ALA A O 1
ATOM 609 N N . LEU A 1 74 ? -1.171 4.098 -3.683 1.00 94.06 74 LEU A N 1
ATOM 610 C CA . LEU A 1 74 ? -0.193 3.092 -3.284 1.00 94.06 74 LEU A CA 1
ATOM 611 C C . LEU A 1 74 ? 0.931 3.064 -4.315 1.00 94.06 74 LEU A C 1
ATOM 613 O O . LEU A 1 74 ? 0.672 2.892 -5.506 1.00 94.06 74 LEU A O 1
ATOM 617 N N . LYS A 1 75 ? 2.181 3.189 -3.861 1.00 94.88 75 LYS A N 1
ATOM 618 C CA . LYS A 1 75 ? 3.351 2.910 -4.701 1.00 94.88 75 LYS A CA 1
ATOM 619 C C . LYS A 1 75 ? 3.700 1.435 -4.567 1.00 94.88 75 LYS A C 1
ATOM 621 O O . LYS A 1 75 ? 3.975 0.963 -3.462 1.00 94.88 75 LYS A O 1
ATOM 626 N N . VAL A 1 76 ? 3.703 0.720 -5.686 1.00 94.25 76 VAL A N 1
ATOM 627 C CA . VAL A 1 76 ? 3.933 -0.727 -5.731 1.00 94.25 76 VAL A CA 1
ATOM 628 C C . VAL A 1 76 ? 5.158 -1.007 -6.587 1.00 94.25 76 VAL A C 1
ATOM 630 O O . VAL A 1 76 ? 5.195 -0.615 -7.749 1.00 94.25 76 VAL A O 1
ATOM 633 N N . HIS A 1 7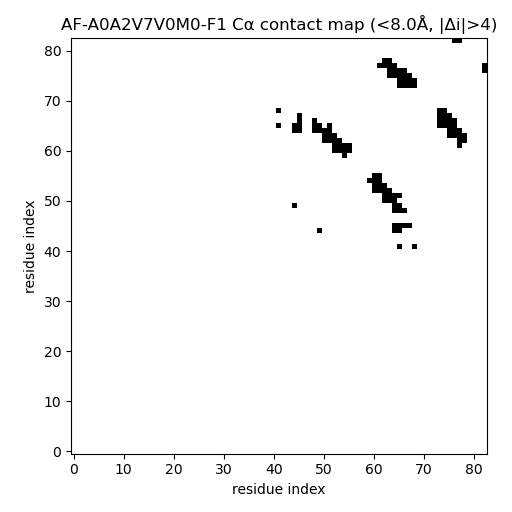7 ? 6.137 -1.709 -6.025 1.00 93.25 77 HIS A N 1
ATOM 634 C CA . HIS A 1 77 ? 7.287 -2.203 -6.771 1.00 93.25 77 HIS A CA 1
ATOM 635 C C . HIS A 1 77 ? 6.977 -3.587 -7.348 1.00 93.25 77 HIS A C 1
ATOM 637 O O . HIS A 1 77 ? 6.661 -4.524 -6.602 1.00 93.25 77 HIS A O 1
ATOM 643 N N . ARG A 1 78 ? 7.048 -3.710 -8.677 1.00 91.06 78 ARG A N 1
ATOM 644 C CA . ARG A 1 78 ? 6.821 -4.959 -9.415 1.00 91.06 78 ARG A CA 1
ATOM 645 C C . ARG A 1 78 ? 8.164 -5.658 -9.622 1.00 91.06 78 ARG A C 1
ATOM 647 O O . ARG A 1 78 ? 9.116 -5.048 -10.080 1.00 91.06 78 ARG A O 1
ATOM 654 N N . ALA A 1 79 ? 8.250 -6.946 -9.290 1.00 72.81 79 ALA A N 1
ATOM 655 C CA . ALA A 1 79 ? 9.513 -7.689 -9.387 1.00 72.81 79 ALA A CA 1
ATOM 656 C C . ALA A 1 79 ? 9.963 -7.962 -10.838 1.00 72.81 79 ALA A C 1
ATOM 658 O O . ALA A 1 79 ? 11.124 -8.294 -11.059 1.00 72.81 79 ALA A O 1
ATOM 659 N N . SER A 1 80 ? 9.044 -7.878 -11.803 1.00 66.94 80 SER A N 1
ATOM 660 C CA . SER A 1 80 ? 9.272 -8.227 -13.210 1.00 66.94 80 SER A CA 1
ATOM 661 C C . SER A 1 80 ? 9.271 -7.037 -14.170 1.00 66.94 80 SER A C 1
ATOM 663 O O . SER A 1 80 ? 9.654 -7.226 -15.319 1.00 66.94 80 SER A O 1
ATOM 665 N N . ASP A 1 81 ? 8.873 -5.843 -13.721 1.00 59.78 81 ASP A N 1
ATOM 666 C CA . ASP A 1 81 ? 8.724 -4.656 -14.571 1.00 59.78 81 ASP A CA 1
ATOM 667 C C . ASP A 1 81 ? 9.591 -3.499 -14.044 1.00 59.78 81 ASP A C 1
ATOM 669 O O . ASP A 1 81 ? 9.755 -3.372 -12.827 1.00 59.78 81 ASP A O 1
ATOM 673 N N . PRO A 1 82 ? 10.162 -2.653 -14.922 1.00 54.62 82 PRO A N 1
ATOM 674 C CA . PRO A 1 82 ? 10.921 -1.479 -14.498 1.00 54.62 82 PRO A CA 1
ATOM 675 C C . PRO A 1 82 ? 10.031 -0.450 -13.776 1.00 54.62 82 PRO A C 1
ATOM 677 O O . PRO A 1 82 ? 8.851 -0.306 -14.098 1.0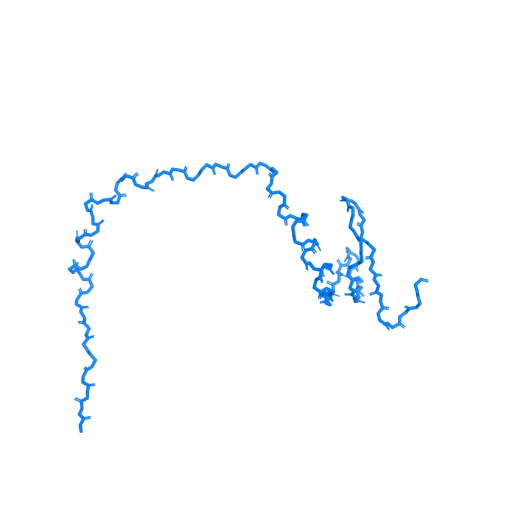0 54.62 82 PRO A O 1
ATOM 680 N N . ASN A 1 83 ? 10.622 0.236 -12.787 1.00 52.59 83 ASN A N 1
ATOM 681 C CA . ASN A 1 83 ? 9.991 1.290 -11.974 1.00 52.59 83 ASN A CA 1
ATOM 682 C C . ASN A 1 83 ? 9.687 2.564 -12.770 1.00 52.59 83 ASN A C 1
ATOM 684 O O . ASN A 1 83 ? 10.540 2.952 -13.600 1.00 52.59 83 ASN A O 1
#

Secondary structure (DSSP, 8-state):
---------HHHHHHHTTTTTTT----PPPPPS---HHHHHHHHHHHTT-EEEEE-TTSPEEEEEEEEEETTEEEEE-SSS--

Nearest PDB structures (foldseek):
  6gwk-assembly3_O  TM=9.330E-01  e=2.820E-02  Caulobacter vibrioides CB15
  3hfo-assembly1_B  TM=9.352E-01  e=3.721E-02  Synechocystis sp. PCC 6803
  8bvh-assembly1_C  TM=9.460E-01  e=5.639E-02  Pseudomonas aeruginosa
  4ht8-assembly1_A  TM=9.363E-01  e=6.477E-02  Escherichia coli BL21(DE3)
  3hfn-assembly1_B  TM=9.368E-01  e=8.545E-02  Nostoc sp. PCC 7120 = FACHB-418

Solvent-accessible surface area (backbone atoms only — not comparable to full-atom values): 5551 Å² total; per-residue (Å²): 138,86,83,76,82,82,73,77,68,68,68,65,60,53,60,73,52,63,83,57,64,81,75,70,72,63,71,74,72,78,75,62,95,76,73,60,58,67,60,55,50,52,54,50,35,36,75,66,54,40,81,45,75,48,73,47,97,88,66,52,75,47,58,28,25,47,78,45,78,55,101,89,48,72,43,66,51,40,91,87,54,89,132

pLDDT: mean 77.62, std 18.52, range [42.28, 97.12]

Mean predicted aligned error: 15.44 Å

=== Feature glossary ===
A reading guide for the features in this record.

Start from the sequence.

  · This is the polypeptide sequence — one letter per residue, N-terminus first. Length ranges from a few dozen residues for small domains to over a thousand for large multi-domain proteins.

Fold it, and you get atomic coordinates and the backbone conformation that goes with them.

  · Structure coordinates are given as an mmCIF _atom_site loop: one row per atom with element, residue name, chain id, sequence number, and x/y/z position in Å. Only the four main-chain atoms per residue are included here; side chains are omitted to keep the record compact.

  · Backbone dihedral angles. Every residue except chain termini has a φ (preceding-C → N → Cα → C) and a ψ (N → Cα → C → next-N). They are reported in degrees following the IUPAC sign convention. Secondary structure is essentially a statement about which (φ, ψ) basin each residue occupies.

  · The SS8 string is DSSP's per-residue secondary-structure call. α-helix (H) means an i→i+4 H-bond ladder; β-strand (E) means the residue participates in a β-sheet; 3₁₀ (G) and π (I) are tighter and wider helices; T/S are turns/bends; '-' is loop.

  · SS3 is a coarse helix/strand/coil call (letters a/b/c) made by the P-SEA algorithm from inter-Cα distances and dihedrals. It is less detailed than DSSP but needs only Cα positions.

Summarize the fold with a handful of shape descriptors and a per-residue structural alphabet.

  · Radius of gyration (Rg) is the root-mean-square distance of Cα atoms from their centroid — a single number for overall size and compactness. A globular domain of N residues has Rg ≈ 2.2·N^0.38 Å; an extended or disordered chain has a much larger Rg. The Cα contact count is the number of residue pairs whose Cα atoms are within 8 Å and are more than four positions apart in sequence — a standard proxy for tertiary packing density. The bounding box is the smallest axis-aligned box enclosing all Cα atoms.

  · The Foldseek 3Di string encodes local tertiary geometry as a 20-letter alphabet — one character per residue — derived from the relative positions of nearby Cα atoms. Unlike the amino-acid sequence, 3Di is a direct function of the 3D structure, so two proteins with the same fold have similar 3Di strings even at low sequence identity.

  · Solvent-accessible surface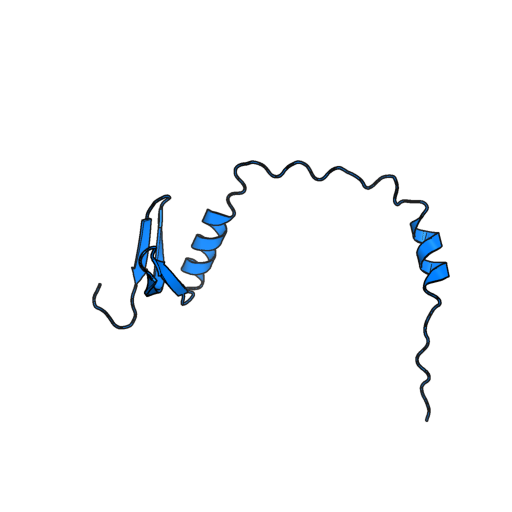 area (SASA) is the area in Å² traced out by the centre of a 1.4 Å probe sphere (a water molecule) rolled over the protein's van der Waals surface (Shrake–Rupley / Lee–Richards construction). Buried residues have near-zero SASA; fully exposed residues can exceed 200 Å². The total SASA scales roughly with the number of surface residues.

Ask how reliable the model is.

  · pLDDT (predicted Local Distance Difference Test) is AlphaFold's per-residue confidence score, ranging from 0 to 100. Values above 90 indicate high confidence (typically well-packed cores); 70–90 is confident; 50–70 low confidence; below 50 usually means the region is disordered or the prediction is unreliable there. AlphaFold stores pLDDT in the mmCIF B-factor column.

  · B-factor (Debye–Waller factor) reflects atomic displacement in the crystal lattice. It is an experimental observable (units Å²), not a prediction; low values mean the atom is pinned down, high values mean it moves or is heterogeneous across the crystal.

  · Predicted Aligned Error (PAE) is an AlphaFold confidence matrix: entry (i, j) is the expected er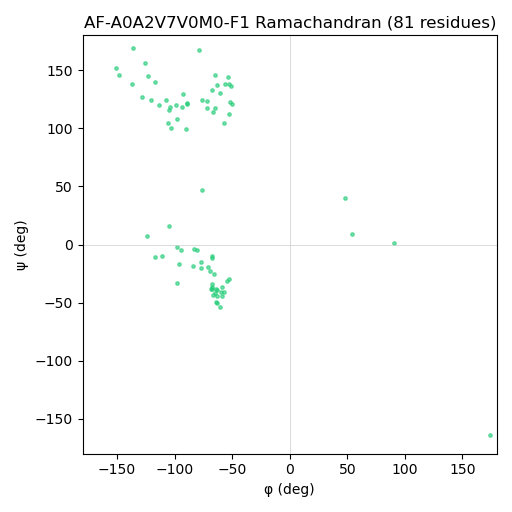ror in the position of residue j, in ångströms, when the prediction is superimposed on the true structure at residue i. Low PAE within a block of residues means that block is internally rigid and well-predicted; high PAE between two blocks means their relative placement is uncertain even if each block individually is confident.

Place it in context: what it resembles, what it is annotated as, and how it looks.

  · Nearest PDB neighbors are the top structural matches found by Foldseek when searching this structure against the entire Protein Data Bank. Each hit reports a TM-score (0 to 1; >0.5 almost always implies the same fold) and an E-value. These are *structural* homologs — they may share no detectable sequence similarity.

  · Functional annotations link the protein to curated databases. InterPro entries identify conserved domains and families by matching the sequence against member-database signatures (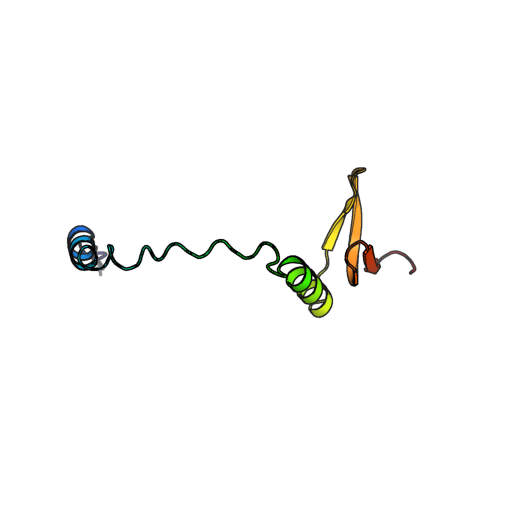Pfam, PROSITE, CDD, …). Gene Ontology (GO) terms describe molecular function, biological process, and cellular component in a controlled vocabulary. CATH places the structure in a hierarchical fold classification (Class/Architecture/Topology/Homologous-superfamily). The organism is the source species.

  · Three diagnostic plots accompany the record. The Cα contact map visualizes the tertiary structure as a 2D adjacency matrix (8 Å cutoff, sequence-local contacts suppressed). The Ramachandran plot shows the distribution of backbone (φ, ψ) torsions, with points in the α and β basins reflecting secondary structure content. The PAE plot shows AlphaFold's inter-residue confidence as a color matrix.

  · Six rendered views show the 3D structure from the faces of a cube — i.e. along ±x, ±y, ±z. Rendering representation is drawn randomly per protein from cartoon (secondary-structure ribbons), sticks (backbone bonds), or molecular surface; coloring is either N→C rainbow (blue at the N-terminus through red at the C-terminus) or one color per chain.